Protein AF-A0A9D5FQR1-F1 (afdb_monomer)

Sequence (130 aa):
MYQNDGLTMLIWDLHNRLITVDRTFALNAAYEEIRNGLWWIPAVAREIDNGDFYAQMKAPTRIRDVADGQVRYRWVETGPLEHYRHTQAFDYLGADIARRNPPAAGGGMACGDRGADGFLADYGRHFGSW

pLDDT: mean 72.49, std 18.66, range [31.06, 91.88]

Mean predicted aligned error: 12.17 Å

Radius of gyration: 17.62 Å; Cα contacts (8 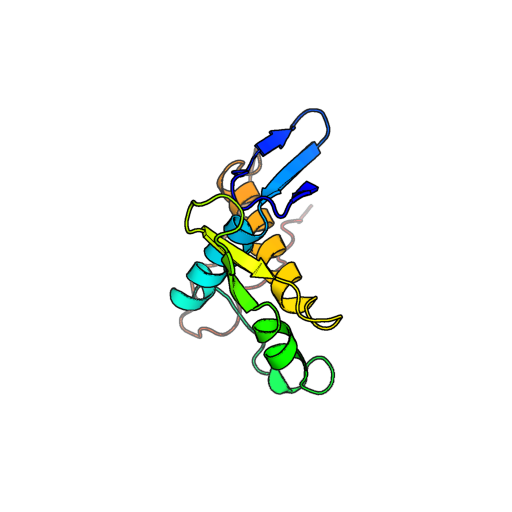Å, |Δi|>4): 135; chains: 1; bounding box: 57×36×43 Å

Structure (mmCIF, N/CA/C/O backbone):
data_AF-A0A9D5FQR1-F1
#
_entry.id   AF-A0A9D5FQR1-F1
#
loop_
_atom_site.group_PDB
_atom_site.id
_atom_site.type_symbol
_atom_site.label_atom_id
_atom_site.label_alt_id
_atom_site.label_comp_id
_atom_site.label_asym_id
_atom_site.label_entity_id
_atom_site.label_seq_id
_atom_site.pdbx_PDB_ins_code
_atom_site.Cartn_x
_atom_site.Cartn_y
_atom_site.Cartn_z
_atom_site.occupancy
_atom_site.B_iso_or_equiv
_atom_site.auth_seq_id
_atom_site.auth_comp_id
_atom_site.auth_asym_id
_atom_site.auth_atom_id
_atom_site.pdbx_PDB_model_num
ATOM 1 N N . MET A 1 1 ? 5.743 0.897 12.451 1.00 77.31 1 MET A N 1
ATOM 2 C CA . MET A 1 1 ? 4.722 -0.068 12.873 1.00 77.31 1 MET A CA 1
ATOM 3 C C . MET A 1 1 ? 3.526 -0.008 11.934 1.00 77.31 1 MET A C 1
ATOM 5 O O . MET A 1 1 ? 2.960 1.058 11.738 1.00 77.31 1 MET A O 1
ATOM 9 N N . TYR A 1 2 ? 3.169 -1.137 11.328 1.00 76.44 2 TYR A N 1
ATOM 10 C CA . TYR A 1 2 ? 2.045 -1.227 10.396 1.00 76.44 2 TYR A CA 1
ATOM 11 C C . TYR A 1 2 ? 0.818 -1.760 11.141 1.00 76.44 2 TYR A C 1
ATOM 13 O O . TYR A 1 2 ? 0.782 -2.933 11.505 1.00 76.44 2 TYR A O 1
ATOM 21 N N . GLN A 1 3 ? -0.125 -0.875 11.459 1.00 82.62 3 GLN A N 1
ATOM 22 C CA . GLN A 1 3 ? -1.286 -1.169 12.307 1.00 82.62 3 GLN A CA 1
ATOM 23 C C . GLN A 1 3 ? -2.535 -1.450 11.462 1.00 82.62 3 GLN A C 1
ATOM 25 O O . GLN A 1 3 ? -2.530 -1.226 10.257 1.00 82.62 3 GLN A O 1
ATOM 30 N N . ASN A 1 4 ? -3.593 -1.981 12.075 1.00 77.31 4 ASN A N 1
ATOM 31 C CA . ASN A 1 4 ? -4.861 -2.281 11.400 1.00 77.31 4 ASN A CA 1
ATOM 32 C C . ASN A 1 4 ? -6.055 -1.873 12.276 1.00 77.31 4 ASN A C 1
ATOM 34 O O . ASN A 1 4 ? -6.957 -2.669 12.531 1.00 77.31 4 ASN A O 1
ATOM 38 N N . ASP A 1 5 ? -6.004 -0.660 12.819 1.00 73.06 5 ASP A N 1
ATOM 39 C CA . ASP A 1 5 ? -7.052 -0.110 13.684 1.00 73.06 5 ASP A CA 1
ATOM 40 C C . ASP A 1 5 ? -8.040 0.789 12.916 1.00 73.06 5 ASP A C 1
ATOM 42 O O . ASP A 1 5 ? -9.096 1.147 13.441 1.00 73.06 5 ASP A O 1
ATOM 46 N N . GLY A 1 6 ? -7.729 1.129 11.659 1.00 67.19 6 GLY A N 1
ATOM 47 C CA . GLY A 1 6 ? -8.540 1.985 10.794 1.00 67.19 6 GLY A CA 1
ATOM 48 C C . GLY A 1 6 ? -8.601 3.447 11.240 1.00 67.19 6 GLY A C 1
ATOM 49 O O . GLY A 1 6 ? -9.454 4.188 10.749 1.00 67.19 6 GLY A O 1
ATOM 50 N N . LEU A 1 7 ? -7.754 3.857 12.187 1.00 71.50 7 LEU A N 1
ATOM 51 C CA . LEU A 1 7 ? -7.815 5.163 12.848 1.00 71.50 7 LEU A CA 1
ATOM 52 C C . LEU A 1 7 ? -6.464 5.869 12.882 1.00 71.50 7 LEU A C 1
ATOM 54 O O . LEU A 1 7 ? -6.414 7.098 12.801 1.00 71.50 7 LEU A O 1
ATOM 58 N N . THR A 1 8 ? -5.377 5.113 13.013 1.00 75.12 8 THR A N 1
ATOM 59 C CA . THR A 1 8 ? -4.055 5.688 13.220 1.00 75.12 8 THR A CA 1
ATOM 60 C C . THR A 1 8 ? -3.548 6.368 11.956 1.00 75.12 8 THR A C 1
ATOM 62 O O . THR A 1 8 ? -3.192 5.747 10.954 1.00 75.12 8 THR A O 1
ATOM 65 N N . MET A 1 9 ? -3.482 7.696 12.012 1.00 74.94 9 MET A N 1
ATOM 66 C CA . MET A 1 9 ? -2.788 8.479 10.998 1.00 74.94 9 MET A CA 1
ATOM 67 C C . MET A 1 9 ? -1.278 8.204 11.023 1.00 74.94 9 MET A C 1
ATOM 69 O O . MET A 1 9 ? -0.751 7.558 11.924 1.00 74.94 9 MET A O 1
ATOM 73 N N . LEU A 1 10 ? -0.567 8.715 10.020 1.00 79.00 10 LEU A N 1
ATOM 74 C CA . LEU A 1 10 ? 0.886 8.614 9.938 1.00 79.00 10 LEU A CA 1
ATOM 75 C C . LEU A 1 10 ? 1.558 9.342 11.122 1.00 79.00 10 LEU A C 1
ATOM 77 O O . LEU A 1 10 ? 1.599 10.571 11.155 1.00 79.00 10 LEU A O 1
ATOM 81 N N . ILE A 1 11 ? 2.109 8.582 12.068 1.00 83.50 11 ILE A N 1
ATOM 82 C CA . ILE A 1 11 ? 2.858 9.069 13.232 1.00 83.50 11 ILE A CA 1
ATOM 83 C C . ILE A 1 11 ? 4.352 8.857 12.994 1.00 83.50 11 ILE A C 1
ATOM 85 O O . ILE A 1 11 ? 4.795 7.769 12.619 1.00 83.50 11 ILE A O 1
ATOM 89 N N . TRP A 1 12 ? 5.124 9.907 13.256 1.00 78.75 12 TRP A N 1
ATOM 90 C CA . TRP A 1 12 ? 6.569 9.930 13.081 1.00 78.75 12 TRP A CA 1
ATOM 91 C C . TRP A 1 12 ? 7.267 9.960 14.430 1.00 78.75 12 TRP A C 1
ATOM 93 O O . TRP A 1 12 ? 7.139 10.926 15.180 1.00 78.75 12 TRP A O 1
ATOM 103 N N . ASP A 1 13 ? 8.052 8.928 14.702 1.00 82.06 13 ASP A N 1
ATOM 104 C CA . ASP A 1 13 ? 8.969 8.895 15.830 1.00 82.06 13 ASP A CA 1
ATOM 105 C C . ASP A 1 13 ? 10.400 9.042 15.307 1.00 82.06 13 ASP A C 1
ATOM 107 O O . ASP A 1 13 ? 11.054 8.079 14.898 1.00 82.06 13 ASP A O 1
ATOM 111 N N . LEU A 1 14 ? 10.874 10.289 15.290 1.00 76.00 14 LEU A N 1
ATOM 112 C CA . LEU A 1 14 ? 12.214 10.635 14.812 1.00 76.00 14 LEU A CA 1
ATOM 113 C C . LEU A 1 14 ? 13.321 10.095 15.722 1.00 76.00 14 LEU A C 1
ATOM 115 O O . LEU A 1 14 ? 14.422 9.828 15.242 1.00 76.00 14 LEU A O 1
ATOM 119 N N . HIS A 1 15 ? 13.041 9.926 17.016 1.00 76.94 15 HIS A N 1
ATOM 120 C CA . HIS A 1 15 ? 14.025 9.444 17.978 1.00 76.94 15 HIS A CA 1
ATOM 121 C C . HIS A 1 15 ? 14.308 7.959 17.751 1.00 76.94 15 HIS A C 1
ATOM 123 O O . HIS A 1 15 ? 15.463 7.557 17.617 1.00 76.94 15 HIS A O 1
ATOM 129 N N . ASN A 1 16 ? 13.245 7.165 17.613 1.00 81.44 16 ASN A N 1
ATOM 130 C CA . ASN A 1 16 ? 13.352 5.727 17.384 1.00 81.44 16 ASN A CA 1
ATOM 131 C C 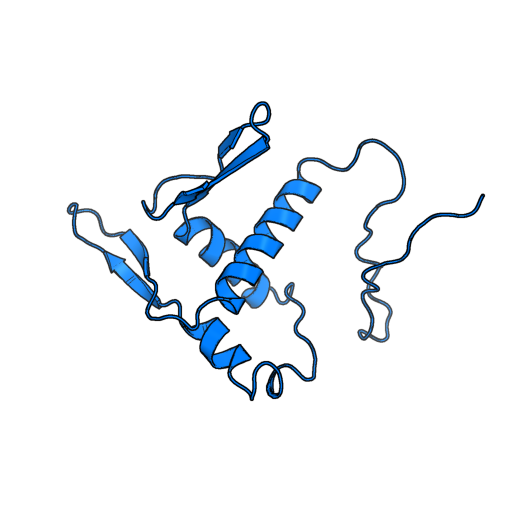. ASN A 1 16 ? 13.463 5.353 15.897 1.00 81.44 16 ASN A C 1
ATOM 133 O O . ASN A 1 16 ? 13.633 4.179 15.576 1.00 81.44 16 ASN A O 1
ATOM 137 N N . ARG A 1 17 ? 13.381 6.333 14.984 1.00 80.44 17 ARG A N 1
ATOM 138 C CA . ARG A 1 17 ? 13.326 6.130 13.522 1.00 80.44 17 ARG A CA 1
ATOM 139 C C . ARG A 1 17 ? 12.200 5.175 13.121 1.00 80.44 17 ARG A C 1
ATOM 141 O O . ARG A 1 17 ? 12.365 4.317 12.254 1.00 80.44 17 ARG A O 1
ATOM 148 N N . LEU A 1 18 ? 11.050 5.323 13.773 1.00 82.88 18 LEU A N 1
ATOM 149 C CA . LEU A 1 18 ? 9.873 4.498 13.548 1.00 82.88 18 LEU A CA 1
ATOM 150 C C . LEU A 1 18 ? 8.761 5.322 12.918 1.00 82.88 18 LEU A C 1
ATOM 152 O O . LEU A 1 18 ? 8.494 6.460 13.296 1.00 82.88 18 LEU A O 1
ATOM 156 N N . ILE A 1 19 ? 8.075 4.700 11.967 1.00 81.88 19 ILE A N 1
ATOM 157 C CA . ILE A 1 19 ? 6.894 5.270 11.330 1.00 81.88 19 ILE A CA 1
ATOM 158 C C . ILE A 1 19 ? 5.733 4.362 11.638 1.00 81.88 19 ILE A C 1
ATOM 160 O O . ILE A 1 19 ? 5.761 3.188 11.268 1.00 81.88 19 ILE A O 1
ATOM 164 N N . THR A 1 20 ? 4.731 4.887 12.325 1.00 87.75 20 THR A N 1
ATOM 165 C CA . THR A 1 20 ? 3.512 4.154 12.645 1.00 87.75 20 THR A CA 1
ATOM 166 C C . THR A 1 20 ? 2.395 4.635 11.744 1.00 87.75 20 THR A C 1
ATOM 168 O O . THR A 1 20 ? 2.179 5.833 11.608 1.00 87.75 20 THR A O 1
ATOM 171 N N . VAL A 1 21 ? 1.717 3.707 11.080 1.00 85.50 21 VAL A N 1
ATOM 172 C CA . VAL A 1 21 ? 0.647 4.043 10.146 1.00 85.50 21 VAL A CA 1
ATOM 173 C C . VAL A 1 21 ? -0.393 2.942 10.131 1.00 85.50 21 VAL A C 1
ATOM 175 O O . VAL A 1 21 ? -0.053 1.755 10.192 1.00 85.50 21 VAL A O 1
ATOM 178 N N . ASP A 1 22 ? -1.653 3.341 10.021 1.00 87.00 22 ASP A N 1
ATOM 179 C CA . ASP A 1 22 ? -2.722 2.410 9.732 1.00 87.00 22 ASP A CA 1
ATOM 180 C C . ASP A 1 22 ? -2.633 1.884 8.291 1.00 87.00 22 ASP A C 1
ATOM 182 O O . ASP A 1 22 ? -2.411 2.603 7.309 1.00 87.00 22 ASP A O 1
ATOM 186 N N . ARG A 1 23 ? -2.848 0.581 8.168 1.00 86.69 23 ARG A N 1
ATOM 187 C CA . ARG A 1 23 ? -2.864 -0.163 6.916 1.00 86.69 23 ARG A CA 1
ATOM 188 C C . ARG A 1 23 ? -3.886 0.375 5.936 1.00 86.69 23 ARG A C 1
ATOM 190 O O . ARG A 1 23 ? -3.581 0.484 4.749 1.00 86.69 23 ARG A O 1
ATOM 197 N N . THR A 1 24 ? -5.085 0.699 6.410 1.00 86.25 24 THR A N 1
ATOM 198 C CA . THR A 1 24 ? -6.154 1.187 5.541 1.00 86.25 24 THR A CA 1
ATOM 199 C C . THR A 1 24 ? -5.798 2.546 4.970 1.00 86.25 24 THR A C 1
ATOM 201 O O . THR A 1 24 ? -5.990 2.767 3.773 1.00 86.25 24 THR A O 1
ATOM 204 N N . PHE A 1 25 ? -5.208 3.423 5.783 1.00 86.12 25 PHE A N 1
ATOM 205 C CA . PHE A 1 25 ? -4.662 4.687 5.299 1.00 86.12 25 PHE A CA 1
ATOM 206 C C . PHE A 1 25 ? -3.609 4.470 4.200 1.00 86.12 25 PHE A C 1
ATOM 208 O O . PHE A 1 25 ? -3.757 5.005 3.100 1.00 86.12 25 PHE A O 1
ATOM 215 N N . ALA A 1 26 ? -2.589 3.644 4.458 1.00 87.94 26 ALA A N 1
ATOM 216 C CA . ALA A 1 26 ? -1.495 3.418 3.511 1.00 87.94 26 ALA A CA 1
ATOM 217 C C . ALA A 1 26 ? -1.973 2.796 2.185 1.00 87.94 26 ALA A C 1
ATOM 219 O O . ALA A 1 26 ? -1.590 3.250 1.108 1.00 87.94 26 ALA A O 1
ATOM 220 N N . LEU A 1 27 ? -2.854 1.791 2.246 1.00 89.25 27 LEU A N 1
ATOM 221 C CA . LEU A 1 27 ? -3.384 1.120 1.056 1.00 89.25 27 LEU A CA 1
ATOM 222 C C . LEU A 1 27 ? -4.334 2.003 0.245 1.00 89.25 27 LEU A C 1
ATOM 224 O O . LEU A 1 27 ? -4.353 1.887 -0.981 1.00 89.25 27 LEU A O 1
ATOM 228 N N . ASN A 1 28 ? -5.112 2.875 0.894 1.00 88.69 28 ASN A N 1
ATOM 229 C CA . ASN A 1 28 ? -5.942 3.854 0.190 1.00 88.69 28 ASN A CA 1
ATOM 230 C C . ASN A 1 28 ? -5.075 4.902 -0.508 1.00 88.69 28 ASN A C 1
ATOM 232 O O . ASN A 1 28 ? -5.308 5.207 -1.672 1.00 88.69 28 ASN A O 1
ATOM 236 N N . ALA A 1 29 ? -4.056 5.424 0.172 1.00 86.94 29 ALA A N 1
ATOM 237 C CA . ALA A 1 29 ? -3.190 6.436 -0.412 1.00 86.94 29 ALA A CA 1
ATOM 238 C C . ALA A 1 29 ? -2.409 5.891 -1.625 1.00 86.94 29 ALA A C 1
ATOM 240 O O . ALA A 1 29 ? -2.430 6.499 -2.693 1.00 86.94 29 ALA A O 1
ATOM 241 N N . ALA A 1 30 ? -1.853 4.681 -1.513 1.00 88.12 30 ALA A N 1
ATOM 242 C CA . ALA A 1 30 ? -1.211 3.995 -2.635 1.00 88.12 30 ALA A CA 1
ATOM 243 C C . ALA A 1 30 ? -2.202 3.610 -3.754 1.00 88.12 30 ALA A C 1
ATOM 245 O O . ALA A 1 30 ? -1.834 3.529 -4.925 1.00 88.12 30 ALA A O 1
ATOM 246 N N . TYR A 1 31 ? -3.481 3.368 -3.436 1.00 87.38 31 TYR A N 1
ATOM 247 C CA . TYR A 1 31 ? -4.515 3.172 -4.460 1.00 87.38 31 TYR A CA 1
ATOM 248 C C . TYR A 1 31 ? -4.745 4.436 -5.295 1.00 87.38 31 TYR A C 1
ATOM 250 O O . TYR A 1 31 ? -4.876 4.343 -6.516 1.00 87.38 31 TYR A O 1
ATOM 258 N N . GLU A 1 32 ? -4.773 5.609 -4.661 1.00 87.44 32 GLU A N 1
ATOM 259 C CA . GLU A 1 32 ? -4.967 6.870 -5.378 1.00 87.44 32 GLU A CA 1
ATOM 260 C C . GLU A 1 32 ? -3.814 7.156 -6.355 1.00 87.44 32 GLU A C 1
ATOM 262 O O . GLU A 1 32 ? -4.056 7.710 -7.424 1.00 87.44 32 GLU A O 1
ATOM 267 N N . GLU A 1 33 ? -2.585 6.704 -6.086 1.00 83.06 33 GLU A N 1
ATOM 268 C CA . GLU A 1 33 ? -1.486 6.797 -7.063 1.00 83.06 33 GLU A CA 1
ATOM 269 C C . GLU A 1 33 ? -1.727 5.960 -8.321 1.00 83.06 33 GLU A C 1
ATOM 271 O O . GLU A 1 33 ? -1.448 6.427 -9.427 1.00 83.06 33 GLU A O 1
ATOM 276 N N . ILE A 1 34 ? -2.303 4.760 -8.184 1.00 85.44 34 ILE A N 1
ATOM 277 C CA . ILE A 1 34 ? -2.716 3.949 -9.341 1.00 85.44 34 ILE A CA 1
ATOM 278 C C . ILE A 1 34 ? -3.788 4.695 -10.130 1.00 85.44 34 ILE A C 1
ATOM 280 O O . ILE A 1 34 ? -3.693 4.829 -11.349 1.00 85.44 34 ILE A O 1
ATOM 284 N N . ARG A 1 35 ? -4.806 5.202 -9.429 1.00 84.75 35 ARG A N 1
ATOM 285 C CA . ARG A 1 35 ? -5.936 5.902 -10.044 1.00 84.75 35 ARG A CA 1
ATOM 286 C C . ARG A 1 35 ? -5.500 7.160 -10.795 1.00 84.75 35 ARG A C 1
ATOM 288 O O . ARG A 1 35 ? -6.060 7.463 -11.844 1.00 84.75 35 ARG A O 1
ATOM 295 N N . ASN A 1 36 ? -4.496 7.859 -10.276 1.00 83.56 36 ASN A N 1
ATOM 296 C CA . ASN A 1 36 ? -3.932 9.061 -10.881 1.00 83.56 36 ASN A CA 1
ATOM 297 C C . ASN A 1 36 ? -2.847 8.762 -11.934 1.00 83.56 36 ASN A C 1
ATOM 299 O O . ASN A 1 36 ? -2.271 9.697 -12.487 1.00 83.56 36 ASN A O 1
ATOM 303 N N . GLY A 1 37 ? -2.552 7.487 -12.217 1.00 82.75 37 GLY A N 1
ATOM 304 C CA . GLY A 1 37 ? -1.530 7.091 -13.192 1.00 82.75 37 GLY A CA 1
ATOM 305 C C . GLY A 1 37 ? -0.109 7.487 -12.784 1.00 82.75 37 GLY A C 1
ATOM 306 O O . GLY A 1 37 ? 0.738 7.717 -13.644 1.00 82.75 37 GLY A O 1
ATOM 307 N N . LEU A 1 38 ? 0.139 7.620 -11.480 1.00 80.44 38 LEU A N 1
ATOM 308 C CA . LEU A 1 38 ? 1.442 7.976 -10.914 1.00 80.44 38 LEU A CA 1
ATOM 309 C C . LEU A 1 38 ? 2.291 6.744 -10.598 1.00 80.44 38 LEU A C 1
ATOM 311 O O . LEU A 1 38 ? 3.504 6.857 -10.459 1.00 80.44 38 LEU A O 1
ATOM 315 N N . TRP A 1 39 ? 1.662 5.572 -10.505 1.00 81.56 39 TRP A N 1
ATOM 316 C CA . TRP A 1 39 ? 2.357 4.324 -10.238 1.00 81.56 39 TRP A CA 1
ATOM 317 C C . TRP A 1 39 ? 2.865 3.676 -11.529 1.00 81.56 39 TRP A C 1
ATOM 319 O O . TRP A 1 39 ? 2.093 3.427 -12.459 1.00 81.56 39 TRP A O 1
ATOM 329 N N . TRP A 1 40 ? 4.164 3.386 -11.577 1.00 80.38 40 TRP A N 1
ATOM 330 C CA . TRP A 1 40 ? 4.798 2.719 -12.708 1.00 80.38 40 TRP A CA 1
ATOM 331 C C . TRP A 1 40 ? 4.875 1.210 -12.474 1.00 80.38 40 TRP A C 1
ATOM 333 O O . TRP A 1 40 ? 5.296 0.749 -11.415 1.00 80.38 40 TRP A O 1
ATOM 343 N N . ILE A 1 41 ? 4.472 0.438 -13.482 1.00 81.50 41 ILE A N 1
ATOM 344 C CA . ILE A 1 41 ? 4.500 -1.024 -13.461 1.00 81.50 41 ILE A CA 1
ATOM 345 C C . ILE A 1 41 ? 5.361 -1.488 -14.643 1.00 81.50 41 ILE A C 1
ATOM 347 O O . ILE A 1 41 ? 5.186 -0.963 -15.747 1.00 81.50 41 ILE A O 1
ATOM 351 N N . PRO A 1 42 ? 6.248 -2.484 -14.466 1.00 81.31 42 PRO A N 1
ATOM 352 C CA . PRO A 1 42 ? 7.003 -3.056 -15.574 1.00 81.31 42 PRO A CA 1
ATOM 353 C C . PRO A 1 42 ? 6.089 -3.561 -16.698 1.00 81.31 42 PRO A C 1
ATOM 355 O O . PRO A 1 42 ? 5.066 -4.196 -16.440 1.00 81.31 42 PRO A O 1
ATOM 358 N N . ALA A 1 43 ? 6.489 -3.364 -17.958 1.00 83.25 43 ALA A N 1
ATOM 359 C CA . ALA A 1 43 ? 5.729 -3.854 -19.116 1.00 83.25 43 ALA A CA 1
ATOM 360 C C . ALA A 1 43 ? 5.518 -5.385 -19.092 1.00 83.25 43 ALA A C 1
ATOM 362 O O . ALA A 1 43 ? 4.499 -5.887 -19.562 1.00 83.25 43 ALA A O 1
ATOM 363 N N . VAL A 1 44 ? 6.457 -6.111 -18.478 1.00 88.75 44 VAL A N 1
ATOM 364 C CA . VAL A 1 44 ? 6.446 -7.573 -18.299 1.00 88.75 44 VAL A CA 1
ATOM 365 C C . VAL A 1 44 ? 5.775 -8.023 -16.996 1.00 88.75 44 VAL A C 1
ATOM 367 O O . VAL A 1 44 ? 5.945 -9.157 -16.568 1.00 88.75 44 VAL A O 1
ATOM 370 N N . ALA A 1 45 ? 4.985 -7.172 -16.332 1.00 86.69 45 ALA A N 1
ATOM 371 C CA . ALA A 1 45 ? 4.367 -7.516 -15.046 1.00 86.69 45 ALA A CA 1
ATOM 372 C C . ALA A 1 45 ? 3.451 -8.750 -15.077 1.00 86.69 45 ALA A C 1
ATOM 374 O O . ALA A 1 45 ? 3.205 -9.356 -14.040 1.00 86.69 45 ALA A O 1
ATOM 375 N N . ARG A 1 46 ? 2.979 -9.161 -16.260 1.00 87.50 46 ARG A N 1
ATOM 376 C CA . ARG A 1 46 ? 2.244 -10.423 -16.457 1.00 87.50 46 ARG A CA 1
ATOM 377 C C . ARG A 1 46 ? 3.095 -11.682 -16.284 1.00 87.50 46 ARG A C 1
ATOM 379 O O . ARG A 1 46 ? 2.523 -12.755 -16.175 1.00 87.50 46 ARG A O 1
ATOM 386 N N . GLU A 1 47 ? 4.414 -11.559 -16.296 1.00 91.88 47 GLU A N 1
ATOM 387 C CA . GLU A 1 47 ? 5.362 -12.673 -16.173 1.00 91.88 47 GLU A CA 1
ATOM 388 C C . GLU A 1 47 ? 5.989 -12.732 -14.774 1.00 91.88 47 GLU A C 1
ATOM 390 O O . GLU A 1 47 ? 6.599 -13.733 -14.400 1.00 91.88 47 GLU A O 1
ATOM 395 N N . ILE A 1 48 ? 5.821 -11.670 -13.979 1.00 88.56 48 ILE A N 1
ATOM 396 C CA . ILE A 1 48 ? 6.345 -11.597 -12.617 1.00 88.56 48 ILE A CA 1
ATOM 397 C C . ILE A 1 48 ? 5.638 -12.636 -11.748 1.00 88.56 48 ILE A C 1
ATOM 399 O O . ILE A 1 48 ? 4.408 -12.715 -11.731 1.00 88.56 48 ILE A O 1
ATOM 403 N N . ASP A 1 49 ? 6.449 -13.399 -11.015 1.00 86.75 49 ASP A N 1
ATOM 404 C CA . ASP A 1 49 ? 6.011 -14.431 -10.075 1.00 86.75 49 ASP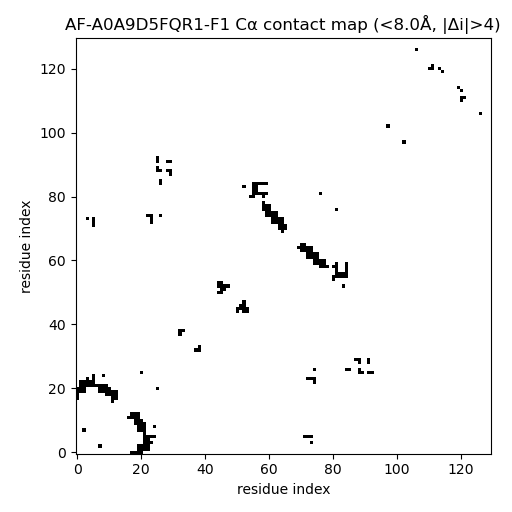 A CA 1
ATOM 405 C C . ASP A 1 49 ? 5.057 -15.445 -10.723 1.00 86.75 49 ASP A C 1
ATOM 407 O O . ASP A 1 49 ? 3.942 -15.668 -10.267 1.00 86.75 49 ASP A O 1
ATOM 411 N N . ASN A 1 50 ? 5.461 -15.989 -11.878 1.00 87.69 50 ASN A N 1
ATOM 412 C CA . ASN A 1 50 ? 4.656 -16.915 -12.689 1.00 87.69 50 ASN A CA 1
ATOM 413 C C . ASN A 1 50 ? 3.278 -16.359 -13.106 1.00 87.69 50 ASN A C 1
ATOM 415 O O . ASN A 1 50 ? 2.357 -17.117 -13.405 1.00 87.69 50 ASN A O 1
ATOM 419 N N . GLY A 1 51 ? 3.145 -15.031 -13.156 1.00 86.88 51 GLY A N 1
ATOM 420 C CA . GLY A 1 51 ? 1.908 -14.332 -13.495 1.00 86.88 51 GLY A CA 1
ATOM 421 C C . GLY A 1 51 ? 1.018 -13.983 -12.305 1.00 86.88 51 GLY A C 1
ATOM 422 O O . GLY A 1 51 ? -0.036 -13.367 -12.4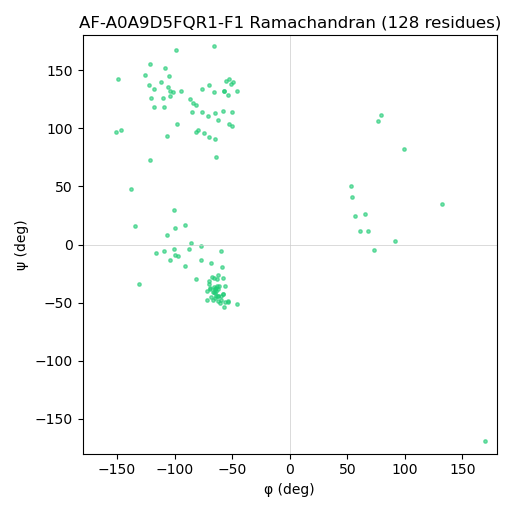97 1.00 86.88 51 GLY A O 1
ATOM 423 N N . ASP A 1 52 ? 1.455 -14.276 -11.079 1.00 88.38 52 ASP A N 1
ATOM 424 C CA . ASP A 1 52 ? 0.681 -13.992 -9.874 1.00 88.38 52 ASP A CA 1
ATOM 425 C C . ASP A 1 52 ? 0.712 -12.517 -9.473 1.00 88.38 52 ASP A C 1
ATOM 427 O O . ASP A 1 52 ? -0.140 -12.089 -8.697 1.00 88.38 52 ASP A O 1
ATOM 431 N N . PHE A 1 53 ? 1.601 -11.692 -10.037 1.00 88.50 53 PHE A N 1
ATOM 432 C CA . PHE A 1 53 ? 1.724 -10.272 -9.682 1.00 88.50 53 PHE A CA 1
ATOM 433 C C . PHE A 1 53 ? 0.376 -9.538 -9.592 1.00 88.50 53 PHE A C 1
ATOM 435 O O . PHE A 1 53 ? 0.057 -8.920 -8.576 1.00 88.50 53 PHE A O 1
ATOM 442 N N . TYR A 1 54 ? -0.469 -9.636 -10.623 1.00 87.94 54 TYR A N 1
ATOM 443 C CA . TYR A 1 54 ? -1.775 -8.972 -10.603 1.00 87.94 54 TYR A CA 1
ATOM 444 C C . TYR A 1 54 ? -2.757 -9.605 -9.617 1.00 87.94 54 TYR A C 1
ATOM 446 O O . TYR A 1 54 ? -3.623 -8.898 -9.101 1.00 87.94 54 TYR A O 1
ATOM 454 N N . ALA A 1 55 ? -2.668 -10.915 -9.384 1.00 87.88 55 ALA A N 1
ATOM 455 C CA . ALA A 1 55 ? -3.476 -11.585 -8.372 1.00 87.88 55 ALA A CA 1
ATOM 456 C C . ALA A 1 55 ? -3.099 -11.064 -6.980 1.00 87.88 55 ALA A C 1
ATOM 458 O O . ALA A 1 55 ? -3.978 -10.639 -6.235 1.00 87.88 55 ALA A O 1
ATOM 459 N N . GLN A 1 56 ? -1.802 -10.957 -6.696 1.00 88.12 56 GLN A N 1
ATOM 460 C CA . GLN A 1 56 ? -1.284 -10.437 -5.435 1.00 88.12 56 GLN A CA 1
ATOM 461 C C . GLN A 1 56 ? -1.609 -8.957 -5.213 1.00 88.12 56 GLN A C 1
ATOM 463 O O . GLN A 1 56 ? -1.979 -8.542 -4.116 1.00 88.12 56 GLN A O 1
ATOM 468 N N . MET A 1 57 ? -1.554 -8.149 -6.274 1.00 87.81 57 MET A N 1
ATOM 469 C CA . MET A 1 57 ? -1.956 -6.739 -6.227 1.00 87.81 57 MET A CA 1
ATOM 470 C C . MET A 1 57 ? -3.438 -6.542 -5.885 1.00 87.81 57 MET A C 1
ATOM 472 O O . MET A 1 57 ? -3.812 -5.494 -5.359 1.00 87.81 57 MET A O 1
ATOM 476 N N . LYS A 1 58 ? -4.280 -7.533 -6.195 1.00 86.62 58 LYS A N 1
ATOM 477 C CA . LYS A 1 58 ? -5.728 -7.523 -5.945 1.00 86.62 58 LYS A CA 1
ATOM 478 C C . LYS A 1 58 ? -6.135 -8.319 -4.704 1.00 86.62 58 LYS A C 1
ATOM 480 O O . LYS A 1 58 ? -7.321 -8.332 -4.391 1.00 86.62 58 LYS A O 1
ATOM 485 N N . ALA A 1 59 ? -5.195 -8.990 -4.042 1.00 86.25 59 ALA A N 1
ATOM 486 C CA . ALA A 1 59 ? -5.505 -9.907 -2.955 1.00 86.25 59 ALA A CA 1
ATOM 487 C C . ALA A 1 59 ? -6.089 -9.187 -1.723 1.00 86.25 59 ALA A C 1
ATOM 489 O O . ALA A 1 59 ? -7.177 -9.579 -1.289 1.00 86.25 59 ALA A O 1
ATOM 490 N N . PRO A 1 60 ? -5.510 -8.073 -1.220 1.00 85.50 60 PRO A N 1
ATOM 491 C CA . PRO A 1 60 ? -6.144 -7.339 -0.132 1.00 85.50 60 PRO A CA 1
ATOM 492 C C . PRO A 1 60 ? -7.549 -6.904 -0.524 1.00 85.50 60 PRO A C 1
ATOM 494 O O . PRO A 1 60 ? -7.760 -6.329 -1.592 1.00 85.50 60 PRO A O 1
ATOM 497 N N . THR A 1 61 ? -8.516 -7.145 0.355 1.00 84.06 61 THR A N 1
ATOM 498 C CA . THR A 1 61 ? -9.922 -6.840 0.080 1.00 84.06 61 THR A CA 1
ATOM 499 C C . THR A 1 61 ? -1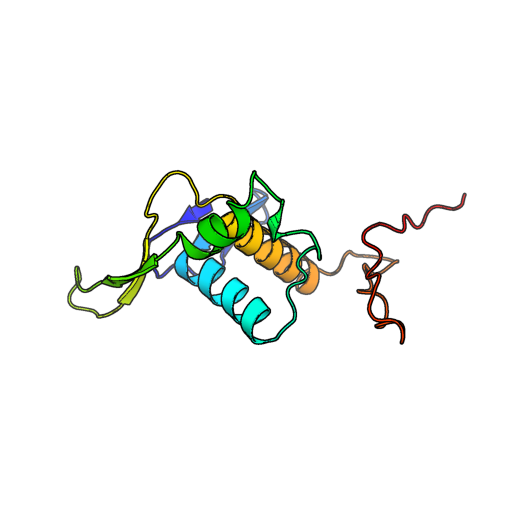0.438 -5.804 1.062 1.00 84.06 61 THR A C 1
ATOM 501 O O . THR A 1 61 ? -10.234 -5.906 2.272 1.00 84.06 61 THR A O 1
ATOM 504 N N . ARG A 1 62 ? -11.142 -4.790 0.552 1.00 84.25 62 ARG A N 1
ATOM 505 C CA . ARG A 1 62 ? -11.775 -3.777 1.396 1.00 84.25 62 ARG A CA 1
ATOM 506 C C . ARG A 1 62 ? -13.141 -4.265 1.858 1.00 84.25 62 ARG A C 1
ATOM 508 O O . ARG A 1 62 ? -14.059 -4.392 1.050 1.00 84.25 62 ARG A O 1
ATOM 515 N N . ILE A 1 63 ? -13.291 -4.484 3.159 1.00 85.50 63 ILE A N 1
ATOM 516 C CA . ILE A 1 63 ? -14.559 -4.891 3.764 1.00 85.50 63 ILE A CA 1
ATOM 517 C C . ILE A 1 63 ? -15.168 -3.754 4.575 1.00 85.50 63 ILE A C 1
ATOM 519 O O . ILE A 1 63 ? -14.468 -2.885 5.100 1.00 85.50 63 ILE A O 1
ATOM 523 N N . ARG A 1 64 ? -16.496 -3.769 4.666 1.00 84.31 64 ARG A N 1
ATOM 524 C CA . ARG A 1 64 ? -17.248 -2.907 5.573 1.00 84.31 64 ARG A CA 1
ATOM 525 C C . ARG A 1 64 ? -17.232 -3.543 6.960 1.00 84.31 64 ARG A C 1
ATOM 527 O O . ARG A 1 64 ? -17.719 -4.656 7.124 1.00 84.31 64 ARG A O 1
ATOM 534 N N . ASP A 1 65 ? -16.683 -2.827 7.926 1.00 80.62 65 ASP A N 1
ATOM 535 C CA . ASP A 1 65 ? -16.643 -3.201 9.334 1.00 80.62 65 ASP A CA 1
ATOM 536 C C . ASP A 1 65 ? -17.653 -2.359 10.126 1.00 80.62 65 ASP A C 1
ATOM 538 O O . ASP A 1 65 ? -17.795 -1.155 9.898 1.00 80.62 65 ASP A O 1
ATOM 542 N N . VAL A 1 66 ? -18.397 -3.017 11.014 1.00 80.75 66 VAL A N 1
ATOM 543 C CA . VAL A 1 66 ? -19.444 -2.413 11.857 1.00 80.75 66 VAL A CA 1
ATOM 544 C C . VAL A 1 66 ? -19.322 -2.899 13.311 1.00 80.75 66 VAL A C 1
ATOM 546 O O . VAL A 1 66 ? -20.265 -2.760 14.085 1.00 80.75 66 VAL A O 1
ATOM 549 N N . ALA A 1 67 ? -18.178 -3.477 13.698 1.00 72.06 67 ALA A N 1
ATOM 550 C CA . ALA A 1 67 ? -17.983 -4.079 15.019 1.00 72.06 67 ALA A CA 1
ATOM 551 C C . ALA A 1 67 ? -18.259 -3.109 16.187 1.00 72.06 67 ALA A C 1
ATOM 553 O O . ALA A 1 67 ? -18.861 -3.508 17.180 1.00 72.06 67 ALA A O 1
ATOM 554 N N . ASP A 1 68 ? -17.923 -1.826 16.025 1.00 68.50 68 ASP A N 1
ATOM 555 C CA . ASP A 1 68 ? -18.041 -0.812 17.084 1.00 68.50 68 ASP A CA 1
ATOM 556 C C . ASP A 1 68 ? -19.306 0.063 16.949 1.00 68.50 68 ASP A C 1
ATOM 558 O O . ASP A 1 68 ? -19.386 1.158 17.508 1.00 68.50 68 ASP A O 1
ATOM 562 N N . GLY A 1 69 ? -20.280 -0.344 16.125 1.00 72.12 69 GLY A N 1
ATOM 563 C CA . GLY A 1 69 ? -21.474 0.458 15.809 1.00 72.12 69 GLY A CA 1
ATOM 564 C C . GLY A 1 69 ? -21.218 1.657 14.879 1.00 72.12 69 GLY A C 1
ATOM 565 O O . GLY A 1 69 ? -22.159 2.318 14.443 1.00 72.12 69 GLY A O 1
ATOM 566 N N . GLN A 1 70 ? -19.958 1.913 14.522 1.00 72.56 70 GLN A N 1
ATOM 567 C CA . GLN A 1 70 ? -19.530 2.890 13.520 1.00 72.56 70 GLN A CA 1
ATOM 568 C C . GLN A 1 70 ? -19.186 2.162 12.217 1.00 72.56 70 GLN A C 1
ATOM 570 O O . GLN A 1 70 ? -18.441 1.184 12.229 1.00 72.56 70 GLN A O 1
ATOM 575 N N . VAL A 1 71 ? -19.704 2.639 11.081 1.00 74.81 71 VAL A N 1
ATOM 576 C CA . VAL A 1 71 ? -19.370 2.062 9.772 1.00 74.81 71 VAL A CA 1
ATOM 577 C C . VAL A 1 71 ? -17.974 2.517 9.367 1.00 74.81 71 VAL A C 1
ATOM 579 O O . VAL A 1 71 ? -17.761 3.694 9.080 1.00 74.81 71 VAL A O 1
ATOM 582 N N . ARG A 1 72 ? -17.037 1.573 9.295 1.00 78.38 72 ARG A N 1
ATOM 583 C CA . ARG A 1 72 ? -15.681 1.794 8.787 1.00 78.38 72 ARG A CA 1
ATOM 584 C C . ARG A 1 72 ? -15.412 0.876 7.603 1.00 78.38 72 ARG A C 1
ATOM 586 O O . ARG A 1 72 ? -16.039 -0.168 7.448 1.00 78.38 72 ARG A O 1
ATOM 593 N N . TYR A 1 73 ? -14.486 1.272 6.743 1.00 78.44 73 TYR A N 1
ATOM 594 C CA . TYR A 1 73 ? -13.965 0.398 5.696 1.00 78.44 73 TYR A CA 1
ATOM 595 C C . TYR A 1 73 ? -12.533 0.050 6.056 1.00 78.44 73 TYR A C 1
ATOM 597 O O . TYR A 1 73 ? -11.744 0.964 6.272 1.00 78.44 73 TYR A O 1
ATOM 605 N N . ARG A 1 74 ? -12.207 -1.241 6.111 1.00 79.44 74 ARG A N 1
ATOM 606 C CA . ARG A 1 74 ? -10.855 -1.721 6.415 1.00 79.44 74 ARG A CA 1
ATOM 607 C C . ARG A 1 74 ? -10.365 -2.667 5.332 1.00 79.44 74 ARG A C 1
ATOM 609 O O . ARG A 1 74 ? -11.161 -3.417 4.763 1.00 79.44 74 ARG A O 1
ATOM 616 N N . TRP A 1 75 ? -9.069 -2.634 5.050 1.00 82.69 75 TRP A N 1
ATOM 617 C CA . TRP A 1 75 ? -8.442 -3.643 4.200 1.00 82.69 75 TRP A CA 1
ATOM 618 C C . TRP A 1 75 ? -8.087 -4.860 5.047 1.00 82.69 75 TRP A C 1
ATOM 620 O O . TRP A 1 75 ? -7.361 -4.749 6.035 1.00 82.69 75 TRP A O 1
ATOM 630 N N . VAL A 1 76 ? -8.623 -6.015 4.671 1.00 80.81 76 VAL A N 1
ATOM 631 C CA . VAL A 1 76 ? -8.283 -7.295 5.289 1.00 80.81 76 VAL A CA 1
ATOM 632 C C . VAL A 1 76 ? -7.374 -8.093 4.380 1.00 80.81 76 VAL A C 1
ATOM 634 O O . VAL A 1 76 ? -7.522 -8.054 3.156 1.00 80.81 76 VAL A O 1
ATOM 637 N N . GLU A 1 77 ? -6.462 -8.815 5.022 1.00 77.44 77 GLU A N 1
ATOM 638 C CA . GLU A 1 77 ? -5.655 -9.819 4.351 1.00 77.44 77 GLU A CA 1
ATOM 639 C C . GLU A 1 77 ? -6.521 -11.054 4.108 1.00 77.44 77 GLU A C 1
ATOM 641 O O . GLU A 1 77 ? -7.266 -11.507 4.979 1.00 77.44 77 GLU A O 1
ATOM 646 N N . THR A 1 78 ? -6.447 -11.569 2.894 1.00 69.12 78 THR A N 1
ATOM 647 C CA . THR A 1 78 ? -7.192 -12.717 2.386 1.00 69.12 78 THR A CA 1
ATOM 648 C C . THR A 1 78 ? -6.304 -13.940 2.173 1.00 69.12 78 THR A C 1
ATOM 650 O O . THR A 1 78 ? -6.823 -15.021 1.895 1.00 69.12 78 THR A O 1
ATOM 653 N N . GLY A 1 79 ? -4.982 -13.819 2.346 1.00 68.81 79 GLY A N 1
ATOM 654 C CA . GLY A 1 79 ? -4.069 -14.953 2.236 1.00 68.81 79 GLY A CA 1
ATOM 655 C C . GLY A 1 79 ? -2.582 -14.584 2.219 1.00 68.81 79 GLY A C 1
ATOM 656 O O . GLY A 1 79 ? -2.219 -13.443 2.481 1.00 68.81 79 GLY A O 1
ATOM 657 N N . PRO A 1 80 ? -1.703 -15.549 1.891 1.00 67.50 80 PRO A N 1
ATOM 658 C CA . PRO A 1 80 ? -0.248 -15.364 1.868 1.00 67.50 80 PRO A CA 1
ATOM 659 C C . PRO A 1 80 ? 0.269 -14.607 0.632 1.00 67.50 80 PRO A C 1
ATOM 661 O O . PRO A 1 80 ? 1.464 -14.399 0.496 1.00 67.50 80 PRO A O 1
ATOM 664 N N . LEU A 1 81 ? -0.607 -14.212 -0.290 1.00 69.06 81 LEU A N 1
ATOM 665 C CA . LEU A 1 81 ? -0.250 -13.699 -1.614 1.00 69.06 81 LEU A CA 1
ATOM 666 C C . LEU A 1 81 ? -0.314 -12.165 -1.700 1.00 69.06 81 LEU A C 1
ATOM 668 O O . LEU A 1 81 ? -0.616 -11.624 -2.746 1.00 69.06 81 LEU A O 1
ATOM 672 N N . GLU A 1 82 ? -0.081 -11.422 -0.621 1.00 73.69 82 GLU A N 1
ATOM 673 C CA . GLU A 1 82 ? -0.367 -9.967 -0.594 1.00 7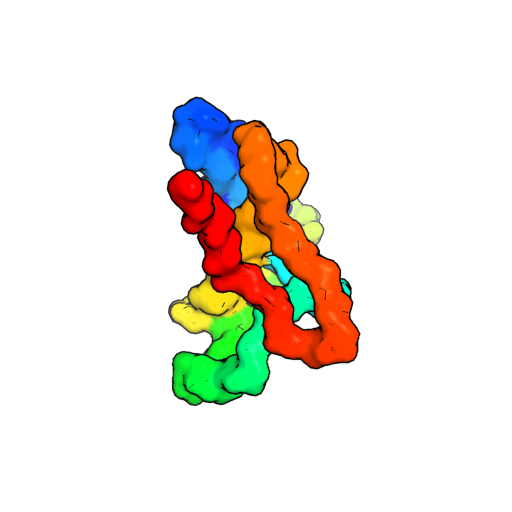3.69 82 GLU A CA 1
ATOM 674 C C . GLU A 1 82 ? 0.880 -9.085 -0.649 1.00 73.69 82 GLU A C 1
ATOM 676 O O . GLU A 1 82 ? 0.814 -7.859 -0.504 1.00 73.69 82 GLU A O 1
ATOM 681 N N . HIS A 1 83 ? 2.031 -9.713 -0.877 1.00 83.69 83 HIS A N 1
ATOM 682 C CA . HIS A 1 83 ? 3.339 -9.083 -0.781 1.00 83.69 83 HIS A CA 1
ATOM 683 C C . HIS A 1 83 ? 3.450 -7.858 -1.687 1.00 83.69 83 HIS A C 1
ATOM 685 O O . HIS A 1 83 ? 3.800 -6.782 -1.207 1.00 83.69 83 HIS A O 1
ATOM 691 N N . TYR A 1 84 ? 3.079 -7.972 -2.965 1.00 88.56 84 TYR A N 1
ATOM 692 C CA . TYR A 1 84 ? 3.209 -6.854 -3.903 1.00 88.56 84 TYR A CA 1
ATOM 693 C C . TYR A 1 84 ? 2.333 -5.654 -3.544 1.00 88.56 84 TYR A C 1
ATOM 695 O O . TYR A 1 84 ? 2.778 -4.510 -3.667 1.00 88.56 84 TYR A O 1
ATOM 703 N N . ARG A 1 85 ? 1.118 -5.890 -3.038 1.00 88.31 85 ARG A N 1
ATOM 704 C CA . ARG A 1 85 ? 0.222 -4.796 -2.661 1.00 88.31 85 ARG A CA 1
ATOM 705 C C . ARG A 1 85 ? 0.733 -4.043 -1.433 1.00 88.31 85 ARG A C 1
ATOM 707 O O . ARG A 1 85 ? 0.631 -2.818 -1.381 1.00 88.31 85 ARG A O 1
ATOM 714 N N . HIS A 1 86 ? 1.324 -4.750 -0.473 1.00 88.62 86 HIS A N 1
ATOM 715 C CA . HIS A 1 86 ? 1.969 -4.118 0.677 1.00 88.62 86 HIS A CA 1
ATOM 716 C C . HIS A 1 86 ? 3.281 -3.426 0.311 1.00 88.62 86 HIS A C 1
ATOM 718 O O . HIS A 1 86 ? 3.511 -2.308 0.768 1.00 88.62 86 HIS A O 1
ATOM 724 N N . THR A 1 87 ? 4.097 -4.018 -0.563 1.00 88.56 87 THR A N 1
ATOM 725 C CA . THR A 1 87 ? 5.311 -3.373 -1.081 1.00 88.56 87 THR A CA 1
ATOM 726 C C . THR A 1 87 ? 4.979 -2.049 -1.761 1.00 88.56 87 THR A C 1
ATOM 728 O O . THR A 1 87 ? 5.639 -1.052 -1.489 1.00 88.56 87 THR A O 1
ATOM 731 N N . GLN A 1 88 ? 3.909 -1.996 -2.558 1.00 89.31 88 GLN A N 1
ATOM 732 C CA . GLN A 1 88 ? 3.437 -0.743 -3.145 1.00 89.31 88 GLN A CA 1
ATOM 733 C C . GLN A 1 88 ? 3.068 0.302 -2.075 1.00 89.31 88 GLN A C 1
ATOM 735 O O . GLN A 1 88 ? 3.420 1.473 -2.190 1.00 89.31 88 GLN A O 1
ATOM 740 N N . ALA A 1 89 ? 2.365 -0.105 -1.016 1.00 89.38 89 ALA A N 1
ATOM 741 C CA . ALA A 1 89 ? 2.020 0.805 0.073 1.00 89.38 89 ALA A CA 1
ATOM 742 C C . ALA A 1 89 ? 3.263 1.332 0.809 1.00 89.38 89 ALA A C 1
ATOM 744 O O . ALA A 1 89 ? 3.287 2.493 1.215 1.00 89.38 89 ALA A O 1
ATOM 745 N N . PHE A 1 90 ? 4.300 0.508 0.971 1.00 87.88 90 PHE A N 1
ATOM 746 C CA . PHE A 1 90 ? 5.569 0.944 1.554 1.00 87.88 90 PHE A CA 1
ATOM 747 C C . PHE A 1 90 ? 6.342 1.894 0.641 1.00 87.88 90 PHE A C 1
ATOM 749 O O . PHE A 1 90 ? 6.902 2.865 1.146 1.00 87.88 90 PHE A O 1
ATOM 756 N N . ASP A 1 91 ? 6.327 1.662 -0.671 1.00 87.38 91 ASP A N 1
ATOM 757 C CA . ASP A 1 91 ? 6.916 2.569 -1.660 1.00 87.38 91 ASP A CA 1
ATOM 758 C C . ASP A 1 91 ? 6.266 3.961 -1.591 1.00 87.38 91 ASP A C 1
ATOM 760 O O . ASP A 1 91 ? 6.963 4.963 -1.417 1.00 87.38 91 ASP A O 1
ATOM 764 N N . TYR A 1 92 ? 4.927 4.019 -1.555 1.00 87.06 92 TYR A N 1
ATOM 765 C CA . TYR A 1 92 ? 4.186 5.266 -1.334 1.00 87.06 92 TYR A CA 1
ATOM 766 C C . TYR A 1 92 ? 4.635 5.994 -0.059 1.00 87.06 92 TYR A C 1
ATOM 768 O O . TYR A 1 92 ? 4.892 7.201 -0.075 1.00 87.06 92 TYR A O 1
ATOM 776 N N . LEU A 1 93 ? 4.730 5.269 1.062 1.00 85.94 93 LEU A N 1
ATOM 777 C CA . LEU A 1 93 ? 5.152 5.850 2.337 1.00 85.94 93 LEU A CA 1
ATOM 778 C C . LEU A 1 93 ? 6.583 6.387 2.239 1.00 85.94 93 LEU A C 1
ATOM 780 O O . LEU A 1 93 ? 6.828 7.511 2.665 1.00 85.94 93 LEU A O 1
ATOM 784 N N . GLY A 1 94 ? 7.499 5.632 1.625 1.00 83.88 94 GLY A N 1
ATOM 785 C CA . GLY A 1 94 ? 8.866 6.063 1.323 1.00 83.88 94 GLY A CA 1
ATOM 786 C C . GLY A 1 94 ? 8.906 7.380 0.547 1.00 83.88 94 GLY A C 1
ATOM 787 O O . GLY A 1 94 ? 9.590 8.327 0.946 1.00 83.88 94 GLY A O 1
ATOM 788 N N . ALA A 1 95 ? 8.118 7.471 -0.521 1.00 80.75 95 ALA A N 1
ATOM 789 C CA . ALA A 1 95 ? 8.023 8.667 -1.347 1.00 80.75 95 ALA A CA 1
ATOM 790 C C . ALA A 1 95 ? 7.401 9.861 -0.600 1.00 80.75 95 ALA A C 1
ATOM 792 O O . ALA A 1 95 ? 7.865 10.993 -0.749 1.00 80.75 95 ALA A O 1
ATOM 793 N N . ASP A 1 96 ? 6.362 9.649 0.212 1.00 82.00 96 ASP A N 1
ATOM 794 C CA . ASP A 1 96 ? 5.755 10.697 1.047 1.00 82.00 96 ASP A CA 1
ATOM 795 C C . ASP A 1 96 ? 6.741 11.219 2.104 1.00 82.00 96 ASP A C 1
ATOM 797 O O . ASP A 1 96 ? 6.848 12.430 2.310 1.00 82.00 96 ASP A O 1
ATOM 801 N N . ILE A 1 97 ? 7.536 10.330 2.709 1.00 78.19 97 ILE A N 1
ATOM 802 C CA . ILE A 1 97 ? 8.591 10.700 3.660 1.00 78.19 97 ILE A CA 1
ATOM 803 C C . ILE A 1 97 ? 9.632 11.596 2.991 1.00 78.19 97 ILE A C 1
ATOM 805 O O . ILE A 1 97 ? 9.948 12.665 3.525 1.00 78.19 97 ILE A O 1
ATOM 809 N N . ALA A 1 98 ? 10.135 11.181 1.827 1.00 76.44 98 ALA A N 1
ATOM 810 C CA . ALA A 1 98 ? 11.135 11.925 1.070 1.00 76.44 98 ALA A CA 1
ATOM 811 C C . ALA A 1 98 ? 10.616 13.300 0.616 1.00 76.44 98 ALA A C 1
ATOM 813 O O . ALA A 1 98 ? 11.348 14.285 0.675 1.00 76.44 98 ALA A O 1
ATOM 814 N N . ARG A 1 99 ? 9.337 13.398 0.223 1.00 75.69 99 ARG A N 1
ATOM 815 C CA . ARG A 1 99 ? 8.701 14.674 -0.149 1.00 75.69 99 ARG A CA 1
ATOM 816 C C . ARG A 1 99 ? 8.583 15.644 1.028 1.00 75.69 99 ARG A C 1
ATOM 818 O O . ARG A 1 99 ? 8.715 16.849 0.832 1.00 75.69 99 ARG A O 1
ATOM 825 N N . ARG A 1 100 ? 8.325 15.141 2.238 1.00 70.19 100 ARG A N 1
ATOM 826 C CA . ARG A 1 100 ? 8.179 15.966 3.454 1.00 70.19 100 ARG A CA 1
ATOM 827 C C . ARG A 1 100 ? 9.509 16.357 4.088 1.00 70.19 100 ARG A C 1
ATOM 829 O O . ARG A 1 100 ? 9.593 17.411 4.707 1.00 70.19 100 ARG A O 1
ATOM 836 N N . ASN A 1 101 ? 10.526 15.514 3.939 1.00 66.88 101 ASN A N 1
ATOM 837 C CA . ASN A 1 101 ? 11.878 15.745 4.439 1.00 66.88 101 ASN A CA 1
ATOM 838 C C . ASN A 1 101 ? 12.842 15.707 3.256 1.00 66.88 101 ASN A C 1
ATOM 840 O O . ASN A 1 101 ? 13.564 14.718 3.091 1.00 66.88 101 ASN A O 1
ATOM 844 N N . PRO A 1 102 ? 12.825 16.746 2.402 1.00 57.91 102 PRO A N 1
ATOM 845 C CA . PRO A 1 102 ? 13.746 16.803 1.284 1.00 57.91 102 PRO A CA 1
ATOM 846 C C . PRO A 1 102 ? 15.176 16.713 1.839 1.00 57.91 102 PRO A C 1
ATOM 848 O O . PRO A 1 102 ? 15.483 17.398 2.822 1.00 57.91 102 PRO A O 1
ATOM 851 N N . PRO A 1 103 ? 16.043 15.853 1.276 1.00 54.03 103 PRO A N 1
ATOM 852 C CA . PRO A 1 103 ? 17.401 15.696 1.772 1.00 54.03 103 PRO A CA 1
ATOM 853 C C . PRO A 1 103 ? 18.101 17.061 1.824 1.00 54.03 103 PRO A C 1
ATOM 855 O O . PRO A 1 103 ? 18.073 17.838 0.867 1.00 54.03 103 PRO A O 1
ATOM 858 N N . ALA A 1 104 ? 18.686 17.371 2.983 1.00 46.19 104 ALA A N 1
ATOM 859 C CA . ALA A 1 104 ? 19.450 18.590 3.190 1.00 46.19 104 ALA A CA 1
ATOM 860 C C . ALA A 1 104 ? 20.700 18.541 2.296 1.00 46.19 104 ALA A C 1
ATOM 862 O O . ALA A 1 104 ? 21.585 17.725 2.524 1.00 46.19 104 ALA A O 1
ATOM 863 N N . ALA A 1 105 ? 20.749 19.437 1.310 1.00 39.44 105 ALA A N 1
ATOM 864 C CA . ALA A 1 105 ? 21.792 19.616 0.296 1.00 39.44 105 ALA A CA 1
ATOM 865 C C . ALA A 1 105 ? 21.772 18.642 -0.904 1.00 39.44 105 ALA A C 1
ATOM 867 O O . ALA A 1 105 ? 22.155 17.485 -0.808 1.00 39.44 105 ALA A O 1
ATOM 868 N N . GLY A 1 106 ? 21.444 19.215 -2.070 1.00 38.88 106 GLY A N 1
ATOM 869 C CA . GLY A 1 106 ? 22.163 18.972 -3.326 1.00 38.88 106 GLY A CA 1
ATOM 870 C C . GLY A 1 106 ? 21.895 17.650 -4.043 1.00 38.88 106 GLY A C 1
ATOM 871 O O . GLY A 1 106 ? 22.447 16.619 -3.694 1.00 38.88 106 GLY A O 1
ATOM 872 N N . GLY A 1 107 ? 21.143 17.723 -5.142 1.00 36.88 107 GLY A N 1
ATOM 873 C CA . GLY A 1 107 ? 20.902 16.590 -6.034 1.00 36.88 107 GLY A CA 1
ATOM 874 C C . GLY A 1 107 ? 19.559 15.957 -5.731 1.00 36.88 107 GLY A C 1
ATOM 875 O O . GLY A 1 107 ? 19.463 14.976 -5.001 1.00 36.88 107 GLY A O 1
ATOM 876 N N . GLY A 1 108 ? 18.499 16.555 -6.275 1.00 35.53 108 GLY A N 1
ATOM 877 C CA . GLY A 1 108 ? 17.192 15.929 -6.234 1.00 35.53 108 GLY A CA 1
ATOM 878 C C . GLY A 1 108 ? 17.295 14.497 -6.753 1.00 35.53 108 GLY A C 1
ATOM 879 O O . GLY A 1 108 ? 17.890 14.256 -7.804 1.00 35.53 108 GLY A O 1
ATOM 880 N N . MET A 1 109 ? 16.607 13.569 -6.090 1.00 38.72 109 MET A N 1
ATOM 881 C CA . MET A 1 109 ? 15.873 12.579 -6.867 1.00 38.72 109 MET A CA 1
ATOM 882 C C . MET A 1 109 ? 14.800 13.358 -7.624 1.00 38.72 109 MET A C 1
ATOM 884 O O . MET A 1 109 ? 13.639 13.411 -7.230 1.00 38.72 109 MET A O 1
ATOM 888 N N . ALA A 1 110 ? 15.230 14.069 -8.668 1.00 40.16 110 ALA A N 1
ATOM 889 C CA . ALA A 1 110 ? 14.329 14.479 -9.707 1.00 40.16 110 ALA A CA 1
ATOM 890 C C . ALA A 1 110 ? 13.757 13.162 -10.222 1.00 40.16 110 ALA A C 1
ATOM 892 O O . ALA A 1 110 ? 14.487 12.329 -10.761 1.00 40.16 110 ALA A O 1
ATOM 893 N N . CYS A 1 111 ? 12.454 12.962 -10.039 1.00 40.72 111 CYS A N 1
ATOM 894 C CA . CYS A 1 111 ? 11.712 12.308 -11.095 1.00 40.72 111 CYS A CA 1
ATOM 895 C C . CYS A 1 111 ? 12.098 13.088 -12.355 1.00 40.72 111 CYS A C 1
ATOM 897 O O . CYS A 1 111 ? 11.743 14.258 -12.483 1.00 40.72 111 CYS A O 1
ATOM 899 N N . GLY A 1 112 ? 12.999 12.523 -13.167 1.00 38.62 112 GLY A N 1
ATOM 900 C CA . GLY A 1 112 ? 13.470 13.198 -14.368 1.00 38.62 112 GLY A CA 1
ATOM 901 C C . GLY A 1 112 ? 12.252 13.693 -15.135 1.00 38.62 112 GLY A C 1
ATOM 902 O O . GLY A 1 112 ? 11.227 13.001 -15.156 1.00 38.62 112 GLY A O 1
ATOM 903 N N . ASP A 1 113 ? 12.333 14.902 -15.695 1.00 42.12 113 ASP A N 1
ATOM 904 C CA . ASP A 1 113 ? 11.285 15.387 -16.588 1.00 42.12 113 ASP A CA 1
ATOM 905 C C . ASP A 1 113 ? 10.935 14.264 -17.561 1.00 42.12 113 ASP A C 1
ATOM 907 O O . ASP A 1 113 ? 11.835 13.607 -18.095 1.00 42.12 113 ASP A O 1
ATOM 911 N N . ARG A 1 114 ? 9.631 14.001 -17.735 1.00 42.56 114 ARG A N 1
ATOM 912 C CA . ARG A 1 114 ? 9.150 12.990 -18.680 1.00 42.56 114 ARG A CA 1
ATOM 913 C C . ARG A 1 114 ? 9.791 13.293 -20.031 1.00 42.56 114 ARG A C 1
ATOM 915 O O . ARG A 1 114 ? 9.370 14.226 -20.715 1.00 42.56 114 ARG A O 1
ATOM 922 N N . GLY A 1 115 ? 10.800 12.511 -20.403 1.00 37.81 115 GLY A N 1
ATOM 923 C CA . GLY A 1 115 ? 11.300 12.494 -21.765 1.00 37.81 115 GLY A CA 1
ATOM 924 C C . GLY A 1 115 ? 10.120 12.241 -22.699 1.00 37.81 115 GLY A C 1
ATOM 925 O O . GLY A 1 115 ? 9.187 11.506 -22.357 1.00 37.81 115 GLY A O 1
ATOM 926 N N . ALA A 1 116 ? 10.129 12.891 -23.862 1.00 42.38 116 ALA A N 1
ATOM 927 C CA . ALA A 1 116 ? 9.068 12.801 -24.868 1.00 42.38 116 ALA A CA 1
ATOM 928 C C . ALA A 1 116 ? 8.824 11.365 -25.395 1.00 42.38 116 ALA A C 1
ATOM 930 O O . ALA A 1 116 ? 7.893 11.132 -26.159 1.00 42.38 116 ALA A O 1
ATOM 931 N N . ASP A 1 117 ? 9.651 10.411 -24.982 1.00 42.38 117 ASP A N 1
ATOM 932 C CA . ASP A 1 117 ? 9.653 8.992 -25.308 1.00 42.38 117 ASP A CA 1
ATOM 933 C C . ASP A 1 117 ? 9.013 8.098 -24.229 1.00 42.38 117 ASP A C 1
ATOM 935 O O . ASP A 1 117 ? 8.762 6.923 -24.488 1.00 42.38 117 ASP A O 1
ATOM 939 N N . GLY A 1 118 ? 8.694 8.628 -23.042 1.00 42.00 118 GLY A N 1
ATOM 940 C CA . GLY A 1 118 ? 7.856 7.956 -22.040 1.00 42.00 118 GLY A CA 1
ATOM 941 C C . GLY A 1 118 ? 8.383 6.622 -21.490 1.00 42.00 118 GLY A C 1
ATOM 942 O O . GLY A 1 118 ? 7.620 5.925 -20.821 1.00 42.00 118 GLY A O 1
ATOM 943 N N . PHE A 1 119 ? 9.644 6.250 -21.752 1.00 35.12 119 PHE A N 1
ATOM 944 C CA . PHE A 1 119 ? 10.107 4.875 -21.526 1.00 35.12 119 PHE A CA 1
ATOM 945 C C . PHE A 1 119 ? 11.198 4.674 -20.468 1.00 35.12 119 PHE A C 1
ATOM 947 O O . PHE A 1 119 ? 11.449 3.529 -20.112 1.00 35.12 119 PHE A O 1
ATOM 954 N N . LEU A 1 120 ? 11.798 5.714 -19.883 1.00 37.03 120 LEU A N 1
ATOM 955 C CA . LEU A 1 120 ? 12.752 5.550 -18.776 1.00 37.03 120 LEU A CA 1
ATOM 956 C C . LEU A 1 120 ? 12.667 6.718 -17.786 1.00 37.03 120 LEU A C 1
ATOM 958 O O . LEU A 1 120 ? 13.280 7.764 -17.983 1.00 37.03 120 LEU A O 1
ATOM 962 N N . ALA A 1 121 ? 11.950 6.520 -16.679 1.00 39.06 121 ALA A N 1
ATOM 963 C CA . ALA A 1 121 ? 12.294 7.211 -15.442 1.00 39.06 121 ALA A CA 1
ATOM 964 C C . ALA A 1 121 ? 13.476 6.440 -14.834 1.00 39.06 121 ALA A C 1
ATOM 966 O O . ALA A 1 121 ? 13.309 5.355 -14.282 1.00 39.06 121 ALA A O 1
ATOM 967 N N . ASP A 1 122 ? 14.680 6.961 -15.060 1.00 38.41 122 ASP A N 1
ATOM 968 C CA . ASP A 1 122 ? 15.967 6.386 -14.661 1.00 38.41 122 ASP A CA 1
ATOM 969 C C . ASP A 1 122 ? 16.069 6.340 -13.121 1.00 38.41 122 ASP A C 1
ATOM 971 O O . ASP A 1 122 ? 16.481 7.303 -12.469 1.00 38.41 122 ASP A O 1
ATOM 975 N N . TYR A 1 123 ? 15.639 5.232 -12.510 1.00 35.75 123 TYR A N 1
ATOM 976 C CA . TYR A 1 123 ? 15.941 4.923 -11.113 1.00 35.75 123 TYR A CA 1
ATOM 977 C C . TYR A 1 123 ? 17.431 4.577 -11.011 1.00 35.75 123 TYR A C 1
ATOM 979 O O . TYR A 1 123 ? 17.811 3.419 -11.162 1.00 35.75 123 TYR A O 1
ATOM 987 N N . GLY A 1 124 ? 18.279 5.570 -10.727 1.00 37.59 124 GLY A N 1
ATOM 988 C CA . GLY A 1 124 ? 19.640 5.291 -10.256 1.00 37.59 124 GLY A CA 1
ATOM 989 C C . GLY A 1 124 ? 20.800 6.035 -10.909 1.00 37.59 124 GLY A C 1
ATOM 990 O O . GLY A 1 124 ? 21.898 5.480 -10.961 1.00 37.59 124 GLY A O 1
ATOM 991 N N . ARG A 1 125 ? 20.656 7.302 -11.320 1.00 33.88 125 ARG A N 1
ATOM 992 C CA . ARG A 1 125 ? 21.862 8.122 -11.531 1.00 33.88 125 ARG A CA 1
ATOM 993 C C . ARG A 1 125 ? 22.469 8.554 -10.202 1.00 33.88 125 ARG A C 1
ATOM 995 O O . ARG A 1 125 ? 22.098 9.567 -9.617 1.00 33.88 125 ARG A O 1
ATOM 1002 N N . HIS A 1 126 ? 23.453 7.775 -9.761 1.00 33.44 126 HIS A N 1
ATOM 1003 C CA . HIS A 1 126 ? 24.501 8.231 -8.859 1.00 33.44 126 HIS A CA 1
ATOM 1004 C C . HIS A 1 126 ? 25.122 9.527 -9.404 1.00 33.44 126 HIS A C 1
ATOM 1006 O O . HIS A 1 126 ? 25.797 9.513 -10.433 1.00 33.44 126 HIS A O 1
ATOM 1012 N N .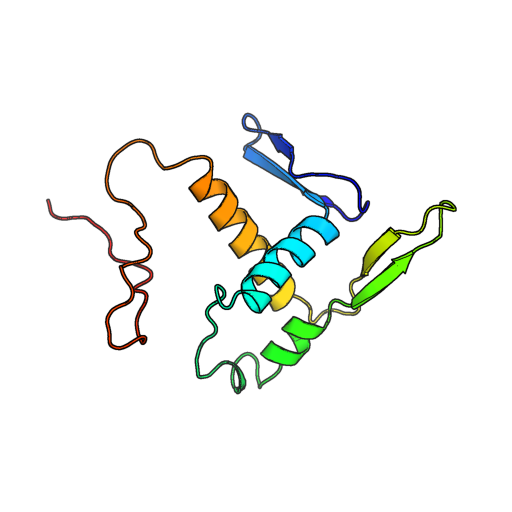 PHE A 1 127 ? 24.942 10.643 -8.698 1.00 38.34 127 PHE A N 1
ATOM 101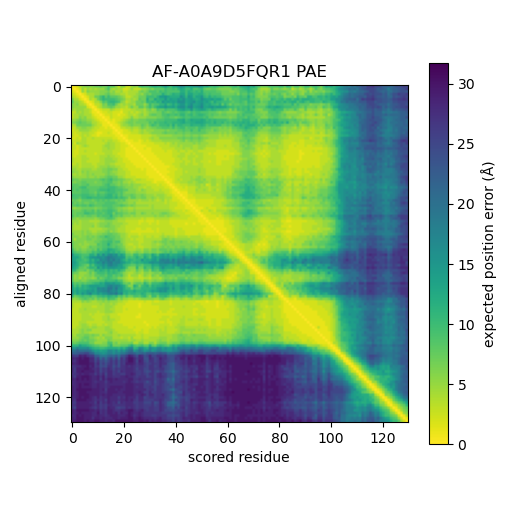3 C CA . PHE A 1 127 ? 25.817 11.799 -8.859 1.00 38.34 127 PHE A CA 1
ATOM 1014 C C . PHE A 1 127 ? 27.082 11.554 -8.040 1.00 38.34 127 PHE A C 1
ATOM 1016 O O . PHE A 1 127 ? 27.109 11.752 -6.829 1.00 38.34 127 PHE A O 1
ATOM 1023 N N . GLY A 1 128 ? 28.122 11.078 -8.715 1.00 31.06 128 GLY A N 1
ATOM 1024 C CA . GLY A 1 128 ? 29.462 10.968 -8.162 1.00 31.06 128 GLY A CA 1
ATOM 1025 C C . GLY A 1 128 ? 30.488 11.086 -9.278 1.00 31.06 128 GLY A C 1
ATOM 1026 O O . GLY A 1 128 ? 30.780 10.105 -9.954 1.00 31.06 128 GLY A O 1
ATOM 1027 N N . SER A 1 129 ? 31.033 12.284 -9.465 1.00 33.47 129 SER A N 1
ATOM 1028 C CA . SER A 1 129 ? 32.329 12.477 -10.113 1.00 33.47 129 SER A CA 1
ATOM 1029 C C . SER A 1 129 ? 33.237 13.188 -9.114 1.00 33.47 129 SER A C 1
ATOM 1031 O O . SER A 1 129 ? 32.832 14.209 -8.556 1.00 33.47 129 SER A O 1
ATOM 1033 N N . TRP A 1 130 ? 34.402 12.584 -8.873 1.00 37.97 130 TRP A N 1
ATOM 1034 C CA . TRP A 1 130 ? 35.505 13.095 -8.057 1.00 37.97 130 TRP A CA 1
ATOM 1035 C C . TRP A 1 130 ? 36.026 14.444 -8.552 1.00 37.97 130 TRP A C 1
ATOM 1037 O O . TRP A 1 130 ? 36.010 14.652 -9.788 1.00 37.97 130 TRP A O 1
#

Secondary structure (DSSP, 8-state):
-EE-SS----EEETTTTEEEEEHHHHHHHHHHHHHTT-----TTTTTGGGGTHHHHHT-SEEEEE-TTSS-EEEEE--SS--HHHHHHHHHHHHHHHHHHS--SSS---------TT-----TT------

Solvent-accessible surface area (backbone atoms only — not comparable to full-atom values): 8122 Å² total; per-residue (Å²): 78,85,40,84,76,68,70,50,61,84,40,80,38,79,88,78,71,41,55,34,30,12,44,36,57,40,49,49,56,37,46,50,33,54,76,68,67,69,60,88,74,66,94,63,43,69,59,38,77,88,37,41,42,64,55,16,54,58,41,57,41,80,42,82,42,53,92,83,80,52,87,44,69,37,65,42,82,76,64,93,53,33,62,58,40,52,49,46,23,50,51,44,51,52,51,52,50,44,71,76,53,62,76,86,75,85,78,76,88,59,79,58,76,81,55,97,75,78,80,76,80,77,87,74,80,77,90,79,80,134

Foldseek 3Di:
DEAFPLDDDWDADPPVRDTYHYPQVLLVLLVVCVVVVNDDDDPVQCPPPPRCSVVLLPQFDWDFDCPPVDTGITTDGNDPSNVNSVVSSVVSVVVVVCVVCPPDDDDDLPQPDCDPVNDDSDPDPDPDDD

Nearest PDB str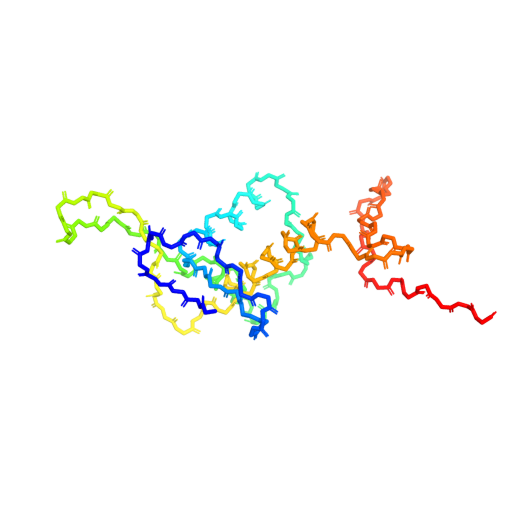uctures (foldseek):
  3l7w-assembly1_A-2  TM=3.228E-01  e=1.750E+00  Streptococcus mutans UA159
  3ech-assembly1_B  TM=3.230E-01  e=3.041E+00  Pseudomonas aeruginosa
  8glv-assembly1_JF  TM=3.566E-01  e=5.972E+00  Chlamydomonas reinhardtii
  6q2b-assembly1_B  TM=3.095E-01  e=5.282E+00  Listeria monocytogenes